Protein AF-X8DE69-F1 (afdb_monomer_lite)

pLDDT: mean 76.32, std 11.53, range [52.5, 92.81]

Secondary structure (DSSP, 8-state):
----HHHHHHTT--TT--EEEEE-SS-TTPEEEEEHHHHHHHHHHHHHHHHHHHHHPPPPPPPP------

Foldseek 3Di:
DDDDPVVCVVVVHDPPFDWDWDADPVHRVDIDIGGPVRVVVVVVVVVVVVVVCVVPDDPDPDPPPPPDDD

Organism: NCBI:txid1299321

Structure (mmCIF, N/CA/C/O backbone):
data_AF-X8DE69-F1
#
_entry.id   AF-X8DE69-F1
#
loop_
_atom_site.group_PDB
_atom_site.id
_atom_site.type_symbol
_atom_site.label_atom_id
_atom_site.label_alt_id
_atom_site.label_comp_id
_atom_site.label_asym_id
_atom_site.label_entity_id
_atom_site.label_seq_id
_atom_site.pdbx_PDB_ins_code
_atom_site.Cartn_x
_atom_site.Cartn_y
_atom_site.Cartn_z
_atom_site.occupancy
_atom_site.B_iso_or_equiv
_atom_site.auth_seq_id
_atom_site.auth_comp_id
_atom_site.auth_asym_id
_atom_site.auth_atom_id
_atom_site.pdbx_PDB_model_num
ATOM 1 N N . MET A 1 1 ? 13.563 1.099 -1.601 1.00 61.88 1 MET A N 1
ATOM 2 C CA . MET A 1 1 ? 13.315 -0.061 -2.494 1.00 61.88 1 MET A CA 1
ATOM 3 C C . MET A 1 1 ? 13.307 0.441 -3.937 1.00 61.88 1 MET A C 1
ATOM 5 O O . MET A 1 1 ? 12.888 1.573 -4.136 1.00 61.88 1 MET A O 1
ATOM 9 N N . LYS A 1 2 ? 13.794 -0.315 -4.929 1.00 68.50 2 LYS A N 1
ATOM 10 C CA . LYS A 1 2 ? 13.763 0.113 -6.342 1.00 68.50 2 LYS A CA 1
ATOM 11 C C . LYS A 1 2 ? 12.745 -0.729 -7.104 1.00 68.50 2 LYS A C 1
ATOM 13 O O . LYS A 1 2 ? 12.915 -1.940 -7.189 1.00 68.50 2 LYS A O 1
ATOM 18 N N . LEU A 1 3 ? 11.707 -0.090 -7.642 1.00 78.75 3 LEU A N 1
ATOM 19 C CA . LEU A 1 3 ? 10.733 -0.758 -8.501 1.00 78.75 3 LEU A CA 1
ATOM 20 C C . LEU A 1 3 ? 11.290 -0.886 -9.930 1.00 78.75 3 LEU A C 1
ATOM 22 O O . LEU A 1 3 ? 11.918 0.061 -10.416 1.00 78.75 3 LEU A O 1
ATOM 26 N N . PRO A 1 4 ? 11.046 -1.998 -10.645 1.00 86.81 4 PRO A N 1
ATOM 27 C CA . PRO A 1 4 ? 11.389 -2.087 -12.058 1.00 86.81 4 PRO A CA 1
ATOM 28 C C . PRO A 1 4 ? 10.700 -0.984 -12.870 1.00 86.81 4 PRO A C 1
ATOM 30 O O . PRO A 1 4 ? 9.494 -0.772 -12.749 1.00 86.81 4 PRO A O 1
ATOM 33 N N . THR A 1 5 ? 11.441 -0.318 -13.758 1.00 86.31 5 THR A N 1
ATOM 34 C CA . THR A 1 5 ? 10.941 0.835 -14.531 1.00 86.31 5 THR A CA 1
ATOM 35 C C . THR A 1 5 ? 9.683 0.513 -15.336 1.00 86.31 5 THR A C 1
ATOM 37 O O . THR A 1 5 ? 8.776 1.335 -15.420 1.00 86.31 5 THR A O 1
ATOM 40 N N . LYS A 1 6 ? 9.597 -0.691 -15.918 1.00 89.44 6 LYS A N 1
ATOM 41 C CA . LYS A 1 6 ? 8.408 -1.123 -16.671 1.00 89.44 6 LYS A CA 1
ATOM 42 C C . LYS A 1 6 ? 7.167 -1.200 -15.780 1.00 89.44 6 LYS A C 1
ATOM 44 O O . LYS A 1 6 ? 6.110 -0.738 -16.193 1.00 89.44 6 LYS A O 1
ATOM 49 N N . LEU A 1 7 ? 7.318 -1.729 -14.565 1.00 84.94 7 LEU A N 1
ATOM 50 C CA . LEU A 1 7 ? 6.231 -1.843 -13.597 1.00 84.94 7 LEU A CA 1
ATOM 51 C C . LEU A 1 7 ? 5.800 -0.461 -13.093 1.00 84.94 7 LEU A C 1
ATOM 53 O O . LEU A 1 7 ? 4.614 -0.161 -13.095 1.00 84.94 7 LEU A O 1
ATOM 57 N N . ALA A 1 8 ? 6.756 0.411 -12.764 1.00 84.25 8 ALA A N 1
ATOM 58 C CA . ALA A 1 8 ? 6.452 1.775 -12.334 1.00 84.25 8 ALA A CA 1
ATOM 59 C C . ALA A 1 8 ? 5.666 2.553 -13.402 1.00 84.25 8 ALA A C 1
ATOM 61 O O . ALA A 1 8 ? 4.695 3.229 -13.082 1.00 84.25 8 ALA A O 1
ATOM 62 N N . ARG A 1 9 ? 6.030 2.401 -14.684 1.00 86.25 9 ARG A N 1
ATOM 63 C CA . ARG A 1 9 ? 5.294 3.023 -15.797 1.00 86.25 9 ARG A CA 1
ATOM 64 C C . ARG A 1 9 ? 3.899 2.437 -15.985 1.00 86.25 9 ARG A C 1
ATOM 66 O O . ARG A 1 9 ? 2.976 3.202 -16.228 1.00 86.25 9 ARG A O 1
ATOM 73 N N . ALA A 1 10 ? 3.749 1.116 -15.878 1.00 87.25 10 ALA A N 1
ATOM 74 C CA . ALA A 1 10 ? 2.448 0.454 -15.993 1.00 87.25 10 ALA A CA 1
ATOM 75 C C . ALA A 1 10 ? 1.482 0.877 -14.875 1.00 87.25 10 ALA A C 1
ATOM 77 O O . ALA A 1 10 ? 0.284 0.987 -15.101 1.00 87.25 10 ALA A O 1
ATOM 78 N N . LEU A 1 11 ? 2.021 1.155 -13.688 1.00 84.12 11 LEU A N 1
ATOM 79 C CA . LEU A 1 11 ? 1.276 1.640 -12.530 1.00 84.12 11 LEU A CA 1
ATOM 80 C C . LEU A 1 11 ? 1.205 3.178 -12.455 1.00 84.12 11 LEU A C 1
ATOM 82 O O . LEU A 1 11 ? 0.721 3.711 -11.465 1.00 84.12 11 LEU A O 1
ATOM 86 N N . HIS A 1 12 ? 1.688 3.893 -13.480 1.00 85.19 12 HIS A N 1
ATOM 87 C CA . HIS A 1 12 ? 1.719 5.361 -13.547 1.00 85.19 12 HIS A CA 1
ATOM 88 C C . HIS A 1 12 ? 2.408 6.064 -12.359 1.00 85.19 12 HIS A C 1
ATOM 90 O O . HIS A 1 12 ? 2.139 7.238 -12.104 1.00 85.19 12 HIS A O 1
ATOM 96 N N . LEU A 1 13 ? 3.335 5.384 -11.679 1.00 85.06 13 LEU A N 1
ATOM 97 C CA . LEU A 1 13 ? 4.046 5.927 -10.520 1.00 85.06 13 LEU A CA 1
ATOM 98 C C . LEU A 1 13 ? 5.071 6.969 -10.965 1.00 85.06 13 LEU A C 1
ATOM 100 O O . LEU A 1 13 ? 5.849 6.746 -11.904 1.00 85.06 13 LEU A O 1
ATOM 104 N N . LYS A 1 14 ? 5.115 8.089 -10.254 1.00 85.38 14 LYS A N 1
ATOM 105 C CA . LYS A 1 14 ? 6.096 9.155 -10.434 1.00 85.38 14 LYS A CA 1
ATOM 106 C C . LYS A 1 14 ? 7.121 9.134 -9.297 1.00 85.38 14 LYS A C 1
ATOM 108 O O . LYS A 1 14 ? 6.850 8.632 -8.206 1.00 85.38 14 LYS A O 1
ATOM 113 N N . PRO A 1 15 ? 8.334 9.662 -9.529 1.00 82.56 15 PRO A N 1
ATOM 114 C CA . PRO A 1 15 ? 9.284 9.875 -8.446 1.00 82.56 15 PRO A CA 1
ATOM 115 C C . PRO A 1 15 ? 8.676 10.780 -7.369 1.00 82.56 15 PRO A C 1
ATOM 117 O O . PRO A 1 15 ? 8.199 11.865 -7.689 1.00 82.56 15 PRO A O 1
ATOM 120 N N . GLY A 1 16 ? 8.735 10.339 -6.112 1.00 84.00 16 GLY A N 1
ATOM 121 C CA . GLY A 1 16 ? 8.178 11.065 -4.967 1.00 84.00 16 GLY A CA 1
ATOM 122 C C . GLY A 1 16 ? 6.801 10.579 -4.516 1.00 84.00 16 GLY A C 1
ATOM 123 O O . GLY A 1 16 ? 6.402 10.922 -3.412 1.00 84.00 16 GLY A O 1
ATOM 124 N N . ASP A 1 17 ? 6.116 9.752 -5.309 1.00 85.75 17 ASP A N 1
ATOM 125 C CA . ASP A 1 17 ? 4.853 9.150 -4.887 1.00 85.75 17 ASP A CA 1
ATOM 126 C C . ASP A 1 17 ? 5.087 8.119 -3.759 1.00 85.75 17 ASP A C 1
ATOM 128 O O . ASP A 1 17 ? 6.020 7.303 -3.820 1.00 85.75 17 ASP A O 1
ATOM 132 N N . GLU A 1 18 ? 4.224 8.139 -2.741 1.00 87.06 18 GLU A N 1
ATOM 133 C CA . GLU A 1 18 ? 4.301 7.26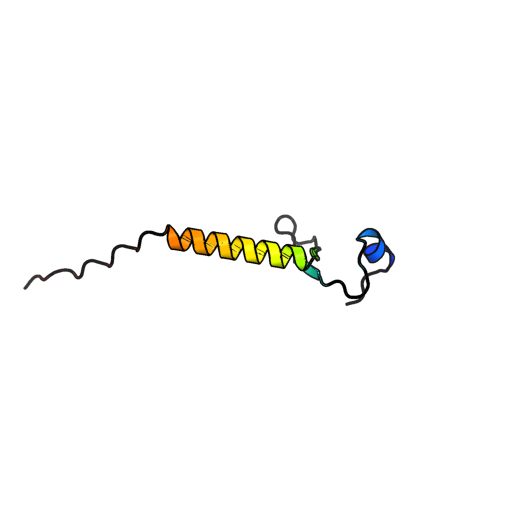7 -1.566 1.00 87.06 18 GLU A CA 1
ATOM 134 C C . GLU A 1 18 ? 3.299 6.108 -1.643 1.00 87.06 18 GLU A C 1
ATOM 136 O O . GLU A 1 18 ? 2.128 6.272 -1.991 1.00 87.06 18 GLU A O 1
ATOM 141 N N . PHE A 1 19 ? 3.763 4.907 -1.290 1.00 87.62 19 PHE A N 1
ATOM 142 C CA . PHE A 1 19 ? 2.961 3.687 -1.347 1.00 87.62 19 PHE A CA 1
ATOM 143 C C . PHE A 1 19 ? 3.298 2.741 -0.205 1.00 87.62 19 PHE A C 1
ATOM 145 O O . PHE A 1 19 ? 4.438 2.676 0.264 1.00 87.62 19 PHE A O 1
ATOM 152 N N . TYR A 1 20 ? 2.313 1.929 0.155 1.00 86.81 20 TYR A N 1
ATOM 153 C CA . TYR A 1 20 ? 2.439 0.849 1.118 1.00 86.81 20 TYR A CA 1
ATOM 154 C C . TYR A 1 20 ? 2.364 -0.508 0.425 1.00 86.81 20 TYR A C 1
ATOM 156 O O . TYR A 1 20 ? 1.702 -0.675 -0.602 1.00 86.81 20 TYR A O 1
ATOM 164 N N . TRP A 1 21 ? 3.033 -1.488 1.023 1.00 87.12 21 TRP A N 1
ATOM 165 C CA . TRP A 1 21 ? 2.983 -2.880 0.598 1.00 87.12 21 TRP A CA 1
ATOM 166 C C . TRP A 1 21 ? 2.149 -3.689 1.574 1.00 87.12 21 TRP A C 1
ATOM 168 O O . TRP A 1 21 ? 2.236 -3.495 2.786 1.00 87.12 21 TRP A O 1
ATOM 178 N N . ARG A 1 22 ? 1.360 -4.614 1.040 1.00 87.69 22 ARG A N 1
ATOM 179 C CA . ARG A 1 22 ? 0.481 -5.482 1.819 1.00 87.69 22 ARG A CA 1
ATOM 180 C C . ARG A 1 22 ? 0.374 -6.852 1.152 1.00 87.69 22 ARG A C 1
ATOM 182 O O . ARG A 1 22 ? 0.370 -6.925 -0.069 1.00 87.69 22 ARG A O 1
ATOM 189 N N . HIS A 1 23 ? 0.240 -7.917 1.936 1.00 90.06 23 HIS A N 1
ATOM 190 C CA . HIS A 1 23 ? -0.197 -9.216 1.415 1.00 90.06 23 HIS A CA 1
ATOM 191 C C . HIS A 1 23 ? -1.707 -9.201 1.161 1.00 90.06 23 HIS A C 1
ATOM 193 O O . HIS A 1 23 ? -2.457 -8.638 1.962 1.00 90.06 23 H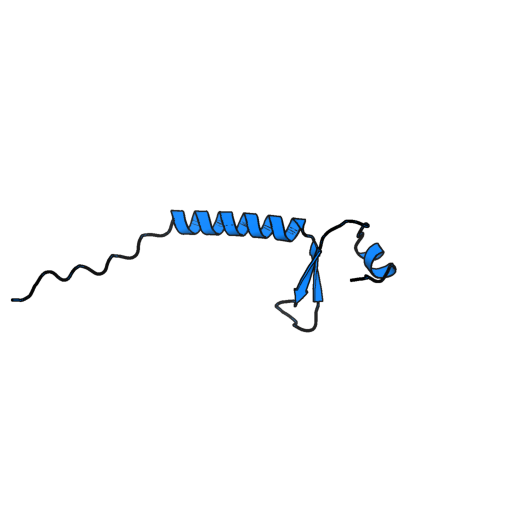IS A O 1
ATOM 199 N N . SER A 1 24 ? -2.154 -9.794 0.055 1.00 88.69 24 SER A N 1
ATOM 200 C CA . SER A 1 24 ? -3.586 -9.997 -0.178 1.00 88.69 24 SER A CA 1
ATOM 201 C C . SER A 1 24 ? -4.178 -10.883 0.923 1.00 88.69 24 SER A C 1
ATOM 203 O O . SER A 1 24 ? -3.533 -11.818 1.393 1.00 88.69 24 SER A O 1
ATOM 205 N N . ASP A 1 25 ? -5.401 -10.561 1.348 1.00 88.44 25 ASP A N 1
ATOM 206 C CA . ASP A 1 25 ? -6.123 -11.368 2.338 1.00 88.44 25 ASP A CA 1
ATOM 207 C C . ASP A 1 25 ? -6.619 -12.696 1.747 1.00 88.44 25 ASP A C 1
ATOM 209 O O . ASP A 1 25 ? -6.791 -13.665 2.480 1.00 88.44 25 ASP A O 1
ATOM 213 N N . ASP A 1 26 ? -6.857 -12.726 0.431 1.00 91.69 26 ASP A N 1
ATOM 214 C CA . ASP A 1 26 ? -7.395 -13.883 -0.288 1.00 91.69 26 ASP A CA 1
ATOM 215 C C . ASP A 1 26 ? -6.291 -14.857 -0.729 1.00 91.69 26 ASP A C 1
ATOM 217 O O . ASP A 1 26 ? -6.500 -16.069 -0.731 1.00 91.69 26 ASP A O 1
ATOM 221 N N . ASP A 1 27 ? -5.115 -14.333 -1.093 1.00 92.81 27 ASP A N 1
ATOM 222 C CA . ASP A 1 27 ? -3.959 -15.121 -1.531 1.00 92.81 27 ASP A CA 1
ATOM 223 C C . ASP A 1 27 ? -2.650 -14.555 -0.939 1.00 92.81 27 ASP A C 1
ATOM 225 O O . ASP A 1 27 ? -2.199 -13.474 -1.337 1.00 92.81 27 ASP A O 1
ATOM 229 N N . PRO A 1 28 ? -1.997 -15.266 -0.003 1.00 89.31 28 PRO A N 1
ATOM 230 C CA . PRO A 1 28 ? -0.810 -14.765 0.683 1.00 89.31 28 PRO A CA 1
ATOM 231 C C . PRO A 1 28 ? 0.414 -14.599 -0.231 1.00 89.31 28 PRO A C 1
ATOM 233 O O . PRO A 1 28 ? 1.322 -13.844 0.131 1.00 89.31 28 PRO A O 1
ATOM 236 N N . ASP A 1 29 ? 0.445 -15.243 -1.402 1.00 92.62 29 ASP A N 1
ATOM 237 C CA . ASP A 1 29 ? 1.550 -15.132 -2.361 1.00 92.62 29 ASP A CA 1
ATOM 238 C C . ASP A 1 29 ? 1.463 -13.850 -3.210 1.00 92.62 29 ASP A C 1
ATOM 240 O O . ASP A 1 29 ? 2.403 -13.494 -3.930 1.00 92.62 29 ASP A O 1
ATOM 244 N N . ILE A 1 30 ? 0.359 -13.102 -3.103 1.00 89.00 30 ILE A N 1
ATOM 245 C CA . ILE A 1 30 ? 0.150 -11.847 -3.823 1.00 89.00 30 ILE A CA 1
ATOM 246 C C . ILE A 1 30 ? 0.543 -10.654 -2.951 1.00 89.00 30 ILE A C 1
ATOM 248 O O . ILE A 1 30 ? -0.088 -10.343 -1.938 1.00 89.00 30 ILE A O 1
ATOM 252 N N . LEU A 1 31 ? 1.543 -9.904 -3.421 1.00 89.12 31 LEU A N 1
ATOM 253 C CA . LEU A 1 31 ? 1.914 -8.611 -2.855 1.00 89.12 31 LEU A CA 1
ATOM 254 C C . LEU A 1 31 ? 1.153 -7.480 -3.562 1.00 89.12 31 LEU A C 1
ATOM 256 O O . LEU A 1 31 ? 1.273 -7.276 -4.771 1.00 89.12 31 LEU A O 1
ATOM 260 N N . GLN A 1 32 ? 0.388 -6.719 -2.792 1.00 88.38 32 GLN A N 1
ATOM 261 C CA . GLN A 1 32 ? -0.393 -5.574 -3.234 1.00 88.38 32 GLN A CA 1
ATOM 262 C C . GLN A 1 32 ? 0.339 -4.265 -2.937 1.00 88.38 32 GLN A C 1
ATOM 264 O O . GLN A 1 32 ? 0.951 -4.090 -1.881 1.00 88.38 32 GLN A O 1
ATOM 269 N N . LEU A 1 33 ? 0.234 -3.336 -3.884 1.00 88.44 33 LEU A N 1
ATOM 270 C CA . LEU A 1 33 ? 0.821 -2.002 -3.836 1.00 88.44 33 LEU A CA 1
ATOM 271 C C . LEU A 1 33 ? -0.328 -1.004 -3.673 1.00 88.44 33 LEU A C 1
ATOM 273 O O . LEU A 1 33 ? -1.190 -0.914 -4.547 1.00 88.44 33 LEU A O 1
ATOM 277 N N . ILE A 1 34 ? -0.382 -0.308 -2.538 1.00 86.75 34 ILE A N 1
ATOM 278 C CA . ILE A 1 34 ? -1.507 0.562 -2.180 1.00 86.75 34 ILE A CA 1
ATOM 279 C C . ILE A 1 34 ? -1.022 2.016 -2.098 1.00 86.75 34 ILE A C 1
ATOM 281 O O . ILE A 1 34 ? -0.112 2.293 -1.314 1.00 86.75 34 ILE A O 1
ATOM 285 N N . PRO A 1 35 ? -1.611 2.949 -2.871 1.00 85.19 35 PRO A N 1
ATOM 286 C CA . PRO A 1 35 ? -1.312 4.379 -2.762 1.00 85.19 35 PRO A CA 1
ATOM 287 C C . PRO A 1 35 ? -1.566 4.913 -1.355 1.00 85.19 35 PRO A C 1
ATOM 289 O O . PRO A 1 35 ? -2.570 4.547 -0.735 1.00 85.19 35 PRO A O 1
ATOM 292 N N . SER A 1 36 ? -0.687 5.793 -0.867 1.00 85.50 36 SER A N 1
ATOM 293 C CA . SER A 1 36 ? -0.839 6.426 0.450 1.00 85.50 36 SER A CA 1
ATOM 294 C C . SER A 1 36 ? -2.204 7.098 0.607 1.00 85.50 36 SER A C 1
ATOM 296 O O . SER A 1 36 ? -2.892 6.827 1.586 1.00 85.50 36 SER A O 1
ATOM 298 N N . GLU A 1 37 ? -2.673 7.814 -0.418 1.00 81.31 37 GLU A N 1
ATOM 299 C CA . GLU A 1 37 ? -3.998 8.456 -0.453 1.00 81.31 37 GLU A CA 1
ATOM 300 C C . GLU A 1 37 ? -5.163 7.482 -0.174 1.00 81.31 37 GLU A C 1
ATOM 302 O O . GLU A 1 37 ? -6.169 7.840 0.442 1.00 81.31 37 GLU A O 1
ATOM 307 N N . VAL A 1 38 ? -5.044 6.219 -0.605 1.00 80.56 38 VAL A N 1
ATOM 308 C CA . VAL A 1 38 ? -6.073 5.194 -0.386 1.00 80.56 38 VAL A CA 1
ATOM 309 C C . VAL A 1 38 ? -6.042 4.726 1.062 1.00 80.56 38 VAL A C 1
ATOM 311 O O . VAL A 1 38 ? -7.103 4.488 1.645 1.00 80.56 38 VAL A O 1
ATOM 314 N N . VAL A 1 39 ? -4.848 4.593 1.641 1.00 79.06 39 VAL A N 1
ATOM 315 C CA . VAL A 1 39 ? -4.663 4.220 3.047 1.00 79.06 39 VAL A CA 1
ATOM 316 C C . VAL A 1 39 ? -5.180 5.327 3.956 1.00 79.06 39 VAL A C 1
ATOM 318 O O . VAL A 1 39 ? -5.999 5.043 4.823 1.00 79.06 39 VAL A O 1
ATOM 321 N N . GLU A 1 40 ? -4.799 6.578 3.708 1.00 78.94 40 GLU A N 1
ATOM 322 C CA . GLU A 1 40 ? -5.262 7.747 4.463 1.00 78.94 40 GLU A CA 1
ATOM 323 C C . GLU A 1 40 ? -6.784 7.871 4.418 1.00 78.94 40 GLU A C 1
ATOM 325 O O . GLU A 1 40 ? -7.435 8.021 5.451 1.00 78.94 40 GLU A O 1
ATOM 330 N N . ARG A 1 41 ? -7.385 7.715 3.231 1.00 75.88 41 ARG A N 1
ATOM 331 C CA . ARG A 1 41 ? -8.843 7.759 3.084 1.00 75.88 41 ARG A CA 1
ATOM 332 C C . ARG A 1 41 ? -9.535 6.620 3.827 1.00 75.88 41 ARG A C 1
ATOM 334 O O . ARG A 1 41 ? -10.587 6.840 4.420 1.00 75.88 41 ARG A O 1
ATOM 341 N N . ARG A 1 42 ? -8.987 5.402 3.781 1.00 74.06 42 ARG A N 1
ATOM 342 C CA . ARG A 1 42 ? -9.546 4.254 4.515 1.00 74.06 42 ARG A CA 1
ATOM 343 C C . ARG A 1 42 ? -9.396 4.417 6.018 1.00 74.06 42 ARG A C 1
ATOM 345 O O . ARG A 1 42 ? -10.332 4.090 6.733 1.00 74.06 42 ARG A O 1
ATOM 352 N N . TYR A 1 43 ? -8.263 4.936 6.476 1.00 69.19 43 TYR A N 1
ATOM 353 C 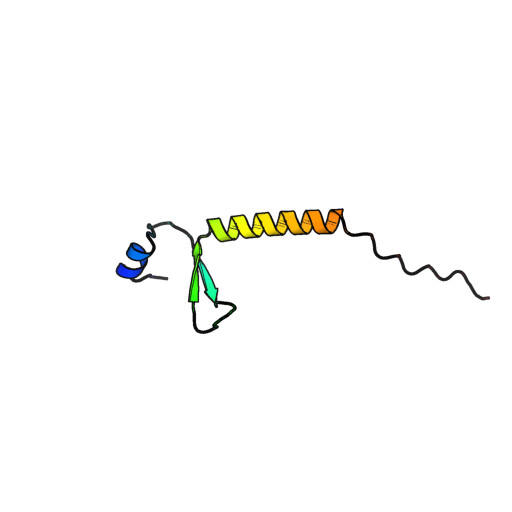CA . TYR A 1 43 ? -8.038 5.241 7.881 1.00 69.19 43 TYR A CA 1
ATOM 354 C C . TYR A 1 43 ? -9.047 6.286 8.362 1.00 69.19 43 TYR A C 1
ATOM 356 O O . TYR A 1 43 ? -9.789 6.014 9.296 1.00 69.19 43 TYR A O 1
ATOM 364 N N . PHE A 1 44 ? -9.207 7.390 7.629 1.00 66.75 44 PHE A N 1
ATOM 365 C CA . PHE A 1 44 ? -10.209 8.417 7.922 1.00 66.75 44 PHE A CA 1
ATOM 366 C C . PHE A 1 44 ? -11.642 7.859 7.965 1.00 66.75 44 PHE A C 1
ATOM 368 O O . PHE A 1 44 ? -12.422 8.179 8.858 1.00 66.75 44 PHE A O 1
ATOM 375 N N . GLN A 1 45 ? -12.006 6.992 7.015 1.00 69.88 45 GLN A N 1
ATOM 376 C CA . GLN A 1 45 ? -13.313 6.324 7.017 1.00 69.88 45 GLN A CA 1
ATOM 377 C C . GLN A 1 45 ? -13.474 5.351 8.192 1.00 69.88 45 GLN A C 1
ATOM 379 O O . GLN A 1 45 ? -14.563 5.263 8.755 1.00 69.88 45 GLN A O 1
ATOM 384 N N . GLY A 1 46 ? -12.409 4.642 8.567 1.00 65.75 46 GLY A N 1
ATOM 385 C CA . GLY A 1 46 ? -12.370 3.772 9.739 1.00 65.75 46 GLY A CA 1
ATOM 386 C C . GLY A 1 46 ? -12.545 4.557 11.036 1.00 65.75 46 GLY A C 1
ATOM 387 O O . GLY A 1 46 ? -13.384 4.188 11.849 1.00 65.75 46 GLY A O 1
ATOM 388 N N . GLU A 1 47 ? -11.848 5.683 11.186 1.00 63.41 47 GLU A N 1
ATOM 389 C CA . GLU A 1 47 ? -12.003 6.586 12.329 1.00 63.41 47 GLU A CA 1
ATOM 390 C C . GLU A 1 47 ? -13.426 7.139 12.420 1.00 63.41 47 GLU A C 1
ATOM 392 O O . GLU A 1 47 ? -14.021 7.137 13.494 1.00 63.41 47 GLU A O 1
ATOM 397 N N . GLN A 1 48 ? -14.014 7.554 11.295 1.00 66.06 48 GLN A N 1
ATOM 398 C CA . GLN A 1 48 ? -15.406 8.008 11.247 1.00 66.06 48 GLN A CA 1
ATOM 399 C C . GLN A 1 48 ? -16.385 6.891 11.637 1.00 66.06 48 GLN A C 1
ATOM 401 O O . GLN A 1 48 ? -17.326 7.135 12.389 1.00 66.06 48 GLN A O 1
ATOM 406 N N . ALA A 1 49 ? -16.167 5.664 11.156 1.00 66.00 49 ALA A N 1
ATOM 407 C CA . ALA A 1 49 ? -16.999 4.515 11.501 1.00 66.00 49 ALA A CA 1
ATOM 408 C C . ALA A 1 49 ? -16.862 4.129 12.983 1.00 66.00 49 ALA A C 1
ATOM 410 O O . ALA A 1 49 ? -17.866 3.833 13.627 1.00 66.00 49 ALA A O 1
ATOM 411 N N . GLU A 1 50 ? -15.653 4.179 13.544 1.00 64.38 50 GLU A N 1
ATOM 412 C CA . GLU A 1 50 ? -15.399 3.924 14.964 1.00 64.38 50 GLU A CA 1
ATOM 413 C C . GLU A 1 50 ? -16.026 5.005 15.852 1.00 64.38 50 GLU A C 1
ATOM 415 O O . GLU A 1 50 ? -16.647 4.687 16.867 1.00 64.38 50 GLU A O 1
ATOM 420 N N . GLN A 1 51 ? -15.923 6.278 15.461 1.00 64.94 51 GLN A N 1
ATOM 421 C CA . GLN A 1 51 ? -16.581 7.384 16.157 1.00 64.94 51 GLN A CA 1
ATOM 422 C C . GLN A 1 51 ? -18.101 7.222 16.149 1.00 64.94 51 GLN A C 1
ATOM 424 O O . GLN A 1 51 ? -18.738 7.397 17.188 1.00 64.94 51 GLN A O 1
ATOM 429 N N . LEU A 1 52 ? -18.681 6.829 15.011 1.00 65.31 52 LEU A N 1
ATOM 430 C CA . LEU A 1 52 ? -20.112 6.564 14.911 1.00 65.31 52 LEU A CA 1
ATOM 431 C C . LEU A 1 52 ? -2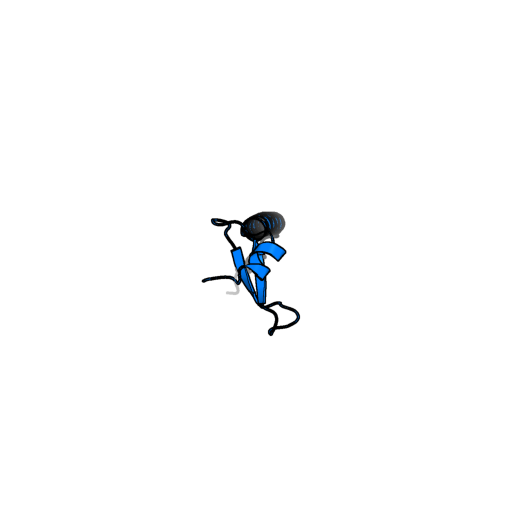0.515 5.369 15.785 1.00 65.31 52 LEU A C 1
ATOM 433 O O . LEU A 1 52 ? -21.466 5.474 16.553 1.00 65.31 52 LEU A O 1
ATOM 437 N N . ALA A 1 53 ? -19.752 4.273 15.728 1.00 67.25 53 ALA A N 1
ATOM 438 C CA . ALA A 1 53 ? -19.986 3.078 16.532 1.00 67.25 53 ALA A CA 1
ATOM 439 C C . ALA A 1 53 ? -19.936 3.382 18.035 1.00 67.25 53 ALA A C 1
ATOM 441 O O . ALA A 1 53 ? -20.808 2.929 18.772 1.00 67.25 53 ALA A O 1
ATOM 442 N N . ARG A 1 54 ? -18.971 4.195 18.490 1.00 64.56 54 ARG A N 1
ATOM 443 C CA . ARG A 1 54 ? -18.879 4.657 19.885 1.00 64.56 54 ARG A CA 1
ATOM 444 C C . ARG A 1 54 ? -20.032 5.571 20.280 1.00 64.56 54 ARG A C 1
ATOM 446 O O . ARG A 1 54 ? -20.519 5.452 21.396 1.00 64.56 54 ARG A O 1
ATOM 453 N N . ALA A 1 55 ? -20.477 6.458 19.392 1.00 65.56 55 ALA A N 1
ATOM 454 C CA . ALA A 1 55 ? -21.616 7.334 19.660 1.00 65.56 55 ALA A CA 1
ATOM 455 C C . ALA A 1 55 ? -22.940 6.557 19.777 1.00 65.56 55 ALA A C 1
ATOM 457 O O . ALA A 1 55 ? -23.838 6.983 20.497 1.00 65.56 55 ALA A O 1
ATOM 458 N N . THR A 1 56 ? -23.059 5.423 19.082 1.00 65.62 56 THR A N 1
ATOM 459 C CA . THR A 1 56 ? -24.238 4.544 19.127 1.00 65.62 56 THR A CA 1
ATOM 460 C C . THR A 1 56 ? -24.131 3.401 20.133 1.00 65.62 56 THR A C 1
ATOM 462 O O . THR A 1 56 ? -25.104 2.677 20.324 1.00 65.62 56 THR A O 1
ATOM 465 N N . ALA A 1 57 ? -22.964 3.190 20.743 1.00 62.16 57 ALA A N 1
ATOM 466 C CA . ALA A 1 57 ? -22.775 2.119 21.710 1.00 62.16 57 ALA A CA 1
ATOM 467 C C . ALA A 1 57 ? -23.494 2.471 23.019 1.00 62.16 57 ALA A C 1
ATOM 469 O O . ALA A 1 57 ? -23.133 3.437 23.693 1.00 62.16 57 ALA A O 1
ATOM 470 N N . GLU A 1 58 ? -24.497 1.674 23.395 1.00 67.75 58 GLU A N 1
ATOM 471 C CA . GLU A 1 58 ? -25.053 1.728 24.746 1.00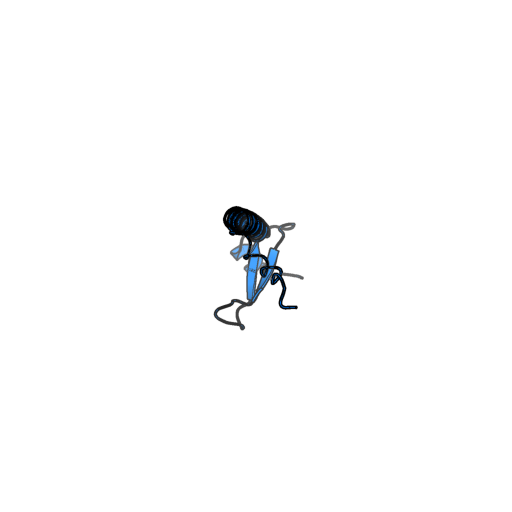 67.75 58 GLU A CA 1
ATOM 472 C C . GLU A 1 58 ? -23.968 1.311 25.752 1.00 67.75 58 GLU A C 1
ATOM 474 O O . GLU A 1 58 ? -23.268 0.315 25.529 1.00 67.75 58 GLU A O 1
ATOM 479 N N . PRO A 1 59 ? -23.786 2.061 26.853 1.00 61.09 59 PRO A N 1
ATOM 480 C CA . PRO A 1 59 ? -22.864 1.658 27.898 1.00 61.09 59 PRO A CA 1
ATOM 481 C C . PRO A 1 59 ? -23.290 0.287 28.426 1.00 61.09 59 PRO A C 1
ATOM 483 O O . PRO A 1 59 ? -24.463 0.067 28.732 1.00 61.09 59 PRO A O 1
ATOM 486 N N . LEU A 1 60 ? -22.329 -0.638 28.526 1.00 64.88 60 LEU A N 1
ATOM 487 C CA . LEU A 1 60 ? -22.556 -1.919 29.189 1.00 64.88 60 LEU A CA 1
ATOM 488 C C . LEU A 1 60 ? -23.148 -1.639 30.578 1.00 64.88 60 LEU A C 1
ATOM 490 O O . LEU A 1 60 ? -22.622 -0.758 31.268 1.00 64.88 60 LEU A O 1
ATOM 494 N N . PRO A 1 61 ? -24.214 -2.349 30.995 1.00 63.59 61 PRO A N 1
ATOM 495 C CA . PRO A 1 61 ? -24.748 -2.188 32.334 1.00 63.59 61 PRO A CA 1
ATOM 496 C C . PRO A 1 61 ? -23.600 -2.428 33.310 1.00 63.59 61 PRO A C 1
ATOM 498 O O . PRO A 1 61 ? -22.977 -3.494 33.301 1.00 63.59 61 PRO A O 1
ATOM 501 N N . THR A 1 62 ? -23.279 -1.406 34.105 1.00 64.75 62 THR A N 1
ATOM 502 C CA . THR A 1 62 ? -22.373 -1.554 35.238 1.00 64.75 62 THR A CA 1
ATOM 503 C C . THR A 1 62 ? -22.893 -2.740 36.041 1.00 64.75 62 THR A C 1
ATOM 505 O O . THR A 1 62 ? -24.100 -2.770 36.312 1.00 64.75 62 THR A O 1
ATOM 508 N N . PRO A 1 63 ? -22.050 -3.743 36.359 1.00 62.41 63 PRO A N 1
ATOM 509 C CA . PRO A 1 63 ? -22.498 -4.857 37.174 1.00 62.41 63 PRO A CA 1
ATOM 510 C C . PRO A 1 63 ? -23.092 -4.232 38.425 1.00 62.41 63 PRO A C 1
ATOM 512 O O . PRO A 1 63 ? -22.417 -3.441 39.087 1.00 62.41 63 PRO A O 1
ATOM 515 N N . ALA A 1 64 ? -24.390 -4.475 38.628 1.00 61.69 64 ALA A N 1
ATOM 516 C CA . ALA A 1 64 ? -25.120 -3.937 39.754 1.00 61.69 64 ALA A CA 1
ATOM 517 C C . ALA A 1 64 ? -24.271 -4.218 40.989 1.00 61.69 64 ALA A C 1
ATOM 519 O O . ALA A 1 64 ? -23.897 -5.365 41.236 1.00 61.69 64 ALA A O 1
ATOM 520 N N . GLU A 1 65 ? -23.886 -3.147 41.675 1.00 58.94 65 GLU A N 1
ATOM 521 C CA . GLU A 1 65 ? -23.298 -3.218 42.999 1.00 58.94 65 GLU A CA 1
ATOM 522 C C . GLU A 1 65 ? -24.339 -3.963 43.834 1.00 58.94 65 GLU A C 1
ATOM 524 O O . GLU A 1 65 ? -25.392 -3.408 44.138 1.00 58.94 65 GLU A O 1
ATOM 529 N N . ASP A 1 66 ? -24.119 -5.267 44.007 1.00 57.88 66 ASP A N 1
ATOM 530 C CA . ASP A 1 66 ? -25.071 -6.204 44.591 1.00 57.88 66 ASP A CA 1
ATOM 531 C C . ASP A 1 66 ? -25.400 -5.682 45.996 1.00 57.88 66 ASP A C 1
ATOM 533 O O . ASP A 1 66 ? -24.514 -5.668 46.865 1.00 57.88 66 ASP A O 1
ATOM 537 N N . PRO A 1 67 ? -26.607 -5.129 46.231 1.00 58.88 67 PRO A N 1
ATOM 538 C CA . PRO A 1 67 ? -26.906 -4.552 47.516 1.00 58.88 67 PRO A CA 1
ATOM 539 C C . PRO A 1 67 ? -27.232 -5.706 48.456 1.00 58.88 67 PRO A C 1
ATOM 541 O O . PRO A 1 67 ? -28.363 -6.172 48.504 1.00 58.88 67 PRO A 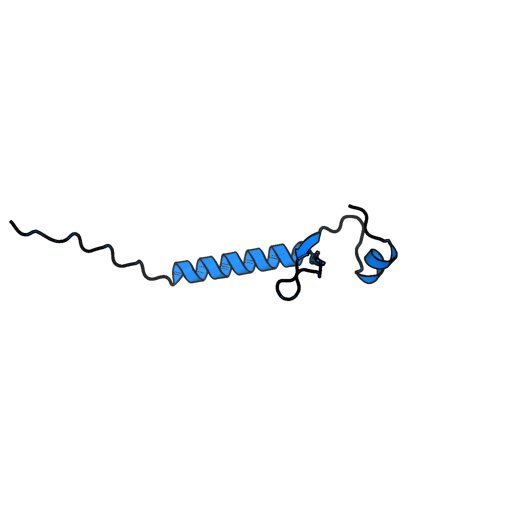O 1
ATOM 544 N N . ALA A 1 68 ? -26.208 -6.086 49.220 1.00 63.25 68 ALA A N 1
ATOM 545 C CA . ALA A 1 68 ? -26.258 -6.639 50.569 1.00 63.25 68 ALA A CA 1
ATOM 546 C C . ALA A 1 68 ? -27.060 -7.929 50.795 1.00 63.25 68 ALA A C 1
ATOM 548 O O . ALA A 1 68 ? -28.271 -7.975 50.614 1.00 63.25 68 ALA A O 1
ATOM 549 N N . VAL A 1 69 ? -26.428 -8.909 51.446 1.00 52.50 69 VAL A N 1
ATOM 550 C CA . VAL A 1 69 ? -27.142 -9.844 52.333 1.00 52.50 69 VAL A CA 1
ATOM 551 C C . VAL A 1 69 ? -26.269 -10.061 53.593 1.00 52.50 69 VAL A C 1
ATOM 553 O O . VAL A 1 69 ? -25.049 -10.130 53.445 1.00 52.50 69 VAL A O 1
ATOM 556 N N . PRO A 1 70 ? -26.866 -10.036 54.807 1.00 59.50 70 PRO A N 1
ATOM 557 C CA . PRO A 1 70 ? -26.274 -9.528 56.058 1.00 59.50 70 PRO A CA 1
ATOM 558 C C . PRO A 1 70 ? -25.345 -10.476 56.828 1.00 59.50 70 PRO A C 1
ATOM 560 O O . PRO A 1 70 ? -25.310 -11.687 56.517 1.00 59.50 70 PRO A O 1
#

Sequence (70 aa):
MKLPTKLARALHLKPGDEFYWRHSDDDPDILQLIPSEVVERRYFQGEQAEQLARATAEPLPTPAEDPAVP

Radius of gyration: 23.05 Å; chains: 1; bounding box: 41×26×73 Å